Protein AF-A0A3P1Y4F6-F1 (afdb_monomer_lite)

Sequence (119 aa):
MSLIRTLASACSISACLLLASAPAHVAAQSAGIAVCDDGSQDRQACRREFGAARQKAPQDPSEDFSNNALQRCMAHKDLDARQACEERVRGQHAEHQGSVLGGGMLYEHRATRVGPAQQ

pLDDT: mean 75.95, std 15.87, range [38.47, 96.12]

Foldseek 3Di:
DDDDDDDDDDPPPPDPPDDPPPPVVVVVVVVVLCVLVPPPDPSVVSNVVVVVVVPDDDDDPDPPVLVVQLVVLVVDPDPVSSVVSNCVSVLNQWDWDDAPPPGDIDTDHDDDDDDPDDD

Secondary structure (DSSP, 8-state):
---------------------HHHHHHHHHHHHGGGGSSSS-HHHHHHHHHHHHS-PPPP----HHHHHHHHGGG--SHHHHHHHHHHHTTTTEEEEEE-TTS-EEEEE-----PPP--

Radius of gyration: 29.98 Å; chains: 1; bounding box: 45×104×46 Å

Structure (mmCIF, N/CA/C/O backbone):
data_AF-A0A3P1Y4F6-F1
#
_entry.id   AF-A0A3P1Y4F6-F1
#
loop_
_atom_site.group_PDB
_atom_site.id
_atom_site.type_symbol
_atom_site.label_atom_id
_atom_site.label_alt_id
_atom_site.label_comp_id
_atom_site.label_asym_id
_atom_site.label_entity_id
_atom_site.label_seq_id
_atom_site.pdbx_PDB_ins_code
_atom_site.Cartn_x
_atom_site.Cartn_y
_atom_site.Cartn_z
_atom_site.occupancy
_atom_site.B_iso_or_equiv
_atom_site.auth_seq_id
_atom_site.auth_comp_id
_atom_site.auth_asym_id
_atom_site.auth_atom_id
_atom_site.pdbx_PDB_model_num
ATOM 1 N N . MET A 1 1 ? -13.824 75.415 -31.412 1.00 38.47 1 MET A N 1
ATOM 2 C CA . MET A 1 1 ? -13.188 74.955 -30.156 1.00 38.47 1 MET A CA 1
ATOM 3 C C . MET A 1 1 ? -12.503 73.631 -30.485 1.00 38.47 1 MET A C 1
ATOM 5 O O . MET A 1 1 ? -13.188 72.630 -30.564 1.00 38.47 1 MET A O 1
ATOM 9 N N . SER A 1 2 ? -11.333 73.614 -31.129 1.00 43.12 2 SER A N 1
ATOM 10 C CA . SER A 1 2 ? -9.971 73.715 -30.566 1.00 43.12 2 SER A CA 1
ATOM 11 C C . SER A 1 2 ? -9.731 72.875 -29.305 1.00 43.12 2 SER A C 1
ATOM 13 O O . SER A 1 2 ? -10.528 72.992 -28.378 1.00 43.12 2 SER A O 1
ATOM 15 N N . LEU A 1 3 ? -8.559 72.202 -29.293 1.00 44.16 3 LEU A N 1
ATOM 16 C CA . LEU A 1 3 ? -7.804 71.575 -28.182 1.00 44.16 3 LEU A CA 1
ATOM 17 C C . LEU A 1 3 ? -8.029 70.045 -28.021 1.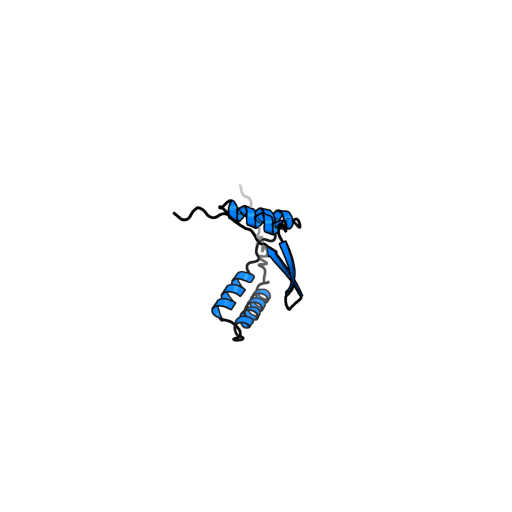00 44.16 3 LEU A C 1
ATOM 19 O O . LEU A 1 3 ? -9.172 69.632 -2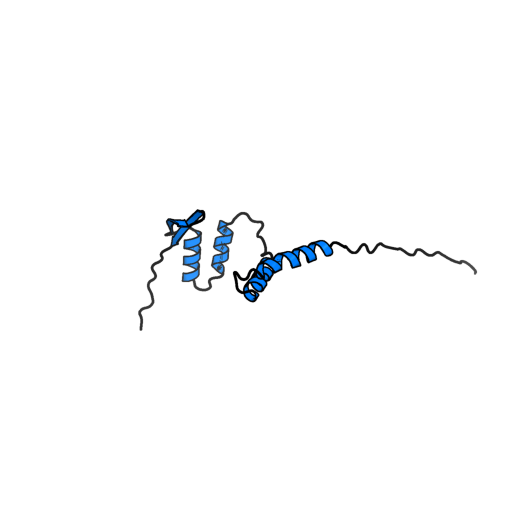7.940 1.00 44.16 3 LEU A O 1
ATOM 23 N N . ILE A 1 4 ? -7.071 69.096 -27.963 1.00 53.78 4 ILE A N 1
ATOM 24 C CA . ILE A 1 4 ? -5.595 69.006 -27.801 1.00 53.78 4 ILE A CA 1
ATOM 25 C C . ILE A 1 4 ? -5.188 67.556 -28.215 1.00 53.78 4 ILE A C 1
ATOM 27 O O . ILE A 1 4 ? -5.805 66.600 -27.766 1.00 53.78 4 ILE A O 1
ATOM 31 N N . ARG A 1 5 ? -4.366 67.335 -29.253 1.00 48.91 5 ARG A N 1
ATOM 32 C CA . ARG A 1 5 ? -2.954 66.854 -29.267 1.00 48.91 5 ARG A CA 1
ATOM 33 C C . ARG A 1 5 ? -2.429 65.932 -28.129 1.00 48.91 5 ARG A C 1
ATOM 35 O O . ARG A 1 5 ? -2.188 66.386 -27.024 1.00 48.91 5 ARG A O 1
ATOM 42 N N . THR A 1 6 ? -2.078 64.698 -28.531 1.00 51.41 6 THR A N 1
ATOM 43 C CA . THR A 1 6 ? -0.955 63.820 -28.090 1.00 51.41 6 THR A CA 1
ATOM 44 C C . THR A 1 6 ? -0.770 63.464 -26.607 1.00 51.41 6 THR A C 1
ATOM 46 O O . THR A 1 6 ? -0.331 64.305 -25.837 1.00 51.41 6 THR A O 1
ATOM 49 N N . LEU A 1 7 ? -0.876 62.166 -26.286 1.00 50.47 7 LEU A N 1
ATOM 50 C CA . LEU A 1 7 ? -0.151 61.454 -25.214 1.00 50.47 7 LEU A CA 1
ATOM 51 C C . LEU A 1 7 ? 0.123 60.032 -25.747 1.00 50.47 7 LEU A C 1
ATOM 53 O O . LEU A 1 7 ? -0.803 59.289 -26.045 1.00 50.47 7 LEU A O 1
ATOM 57 N N . ALA A 1 8 ? 1.333 59.767 -26.231 1.00 47.00 8 ALA A N 1
ATOM 58 C CA . ALA A 1 8 ? 2.467 59.264 -25.453 1.00 47.00 8 ALA A CA 1
ATOM 59 C C . ALA A 1 8 ? 2.401 57.740 -25.264 1.00 47.00 8 ALA A C 1
ATOM 61 O O . ALA A 1 8 ? 1.683 57.202 -24.428 1.00 47.00 8 ALA A O 1
ATOM 62 N N . SER A 1 9 ? 3.205 57.087 -26.104 1.00 56.25 9 SER A N 1
ATOM 63 C CA . SER A 1 9 ? 3.726 55.733 -25.970 1.00 56.25 9 SER A CA 1
ATOM 64 C C . SER A 1 9 ? 4.077 55.386 -24.521 1.00 56.25 9 SER A C 1
ATOM 66 O O . SER A 1 9 ? 4.899 56.057 -23.901 1.00 56.25 9 SER A O 1
ATOM 68 N N . ALA A 1 10 ? 3.514 54.289 -24.030 1.00 48.47 10 ALA A N 1
ATOM 69 C CA . ALA A 1 10 ? 4.109 53.491 -22.971 1.00 48.47 10 ALA A CA 1
ATOM 70 C C . ALA A 1 10 ? 3.908 52.024 -23.353 1.00 48.47 10 ALA A C 1
ATOM 72 O O . ALA A 1 10 ? 2.919 51.384 -23.007 1.00 48.47 10 ALA A O 1
ATOM 73 N N . CYS A 1 11 ? 4.845 51.519 -24.155 1.00 42.62 11 CYS A N 1
ATOM 74 C CA . CYS A 1 11 ? 5.039 50.097 -24.379 1.00 42.62 11 CYS A CA 1
ATOM 75 C C . CYS A 1 11 ? 5.423 49.479 -23.028 1.00 42.62 11 CYS A C 1
ATOM 77 O O . CYS A 1 11 ? 6.583 49.522 -22.618 1.00 42.62 11 CYS A O 1
ATOM 79 N N . SER A 1 12 ? 4.433 48.991 -22.282 1.00 49.78 12 SER A N 1
ATOM 80 C CA . SER A 1 12 ? 4.659 48.226 -21.062 1.00 49.78 12 SER A CA 1
ATOM 81 C C . SER A 1 12 ? 5.238 46.872 -21.461 1.00 49.78 12 SER A C 1
ATOM 83 O O . SER A 1 12 ? 4.513 45.908 -21.691 1.00 49.78 12 SER A O 1
ATOM 85 N N . ILE A 1 13 ? 6.565 46.810 -21.573 1.00 58.62 13 ILE A N 1
ATOM 86 C CA . ILE A 1 13 ? 7.329 45.564 -21.638 1.00 58.62 13 ILE A CA 1
ATOM 87 C C . ILE A 1 13 ? 7.235 44.933 -20.242 1.00 58.62 13 ILE A C 1
ATOM 89 O O . ILE A 1 13 ? 8.147 45.027 -19.424 1.00 58.62 13 ILE A O 1
ATOM 93 N N . SER A 1 14 ? 6.081 44.345 -19.930 1.00 52.34 14 SER A N 1
ATOM 94 C CA . SER A 1 14 ? 5.953 43.435 -18.798 1.00 52.34 14 SER A CA 1
ATOM 95 C C . SER A 1 14 ? 6.659 42.145 -19.182 1.00 52.34 14 SER A C 1
ATOM 97 O O . SER A 1 14 ? 6.236 41.416 -20.076 1.00 52.34 14 SER A O 1
ATOM 99 N N . ALA A 1 15 ? 7.787 41.918 -18.519 1.00 53.66 15 ALA A N 1
ATOM 100 C CA . ALA A 1 15 ? 8.651 40.765 -18.658 1.00 53.66 15 ALA A CA 1
ATOM 101 C C . ALA A 1 15 ? 7.870 39.439 -18.595 1.00 53.66 15 ALA A C 1
ATOM 103 O O . ALA A 1 15 ? 7.488 38.977 -17.521 1.00 53.66 15 ALA A O 1
ATOM 104 N N . CYS A 1 16 ? 7.715 38.772 -19.739 1.00 50.91 16 CYS A N 1
ATOM 105 C CA . CYS A 1 16 ? 7.521 37.325 -19.777 1.00 50.91 16 CYS A CA 1
ATOM 106 C C . CYS A 1 16 ? 8.864 36.643 -19.472 1.00 50.91 16 CYS A C 1
ATOM 108 O O . CYS A 1 16 ? 9.531 36.115 -20.358 1.00 50.91 16 CYS A O 1
ATOM 110 N N . LEU A 1 17 ? 9.267 36.652 -18.200 1.00 54.38 17 LEU A N 1
ATOM 111 C CA . LEU A 1 17 ? 10.243 35.701 -17.668 1.00 54.38 17 LEU A CA 1
ATOM 112 C C . LEU A 1 17 ? 9.540 34.345 -17.519 1.00 54.38 17 LEU A C 1
ATOM 114 O O . LEU A 1 17 ? 9.113 33.955 -16.435 1.00 54.38 17 LEU A O 1
ATOM 118 N N . LEU A 1 18 ? 9.365 33.645 -18.641 1.00 56.78 18 LEU A N 1
ATOM 119 C CA . LEU A 1 18 ? 8.991 32.235 -18.632 1.00 56.78 18 LEU A CA 1
ATOM 120 C C . LEU A 1 18 ? 10.212 31.415 -18.201 1.00 56.78 18 LEU A C 1
ATOM 122 O O . LEU A 1 18 ? 11.297 31.522 -18.769 1.00 56.78 18 LEU A O 1
ATOM 126 N N . LEU A 1 19 ? 10.008 30.630 -17.149 1.00 56.75 19 LEU A N 1
ATOM 127 C CA . LEU A 1 19 ? 10.973 29.768 -16.480 1.00 56.75 19 LEU A CA 1
ATOM 128 C C . LEU A 1 19 ? 11.750 28.877 -17.466 1.00 56.75 19 LEU A C 1
ATOM 130 O O . LEU A 1 19 ? 11.200 27.937 -18.036 1.00 56.75 19 LEU A O 1
ATOM 134 N N . ALA A 1 20 ? 13.060 29.091 -17.574 1.00 55.44 20 ALA A N 1
ATOM 135 C CA . ALA A 1 20 ? 13.988 28.138 -18.175 1.00 55.44 20 ALA A CA 1
ATOM 136 C C . ALA A 1 20 ? 14.640 27.274 -17.078 1.00 55.44 20 ALA A C 1
ATOM 138 O O . ALA A 1 20 ? 15.818 27.420 -16.775 1.00 55.44 20 ALA A O 1
ATOM 139 N N . SER A 1 21 ? 13.877 26.367 -16.462 1.00 54.38 21 SER A N 1
ATOM 140 C CA . SER A 1 21 ? 14.414 25.309 -15.579 1.00 54.38 21 SER A CA 1
ATOM 141 C C . SER A 1 21 ? 14.240 23.894 -16.158 1.00 54.38 21 SER A C 1
ATOM 143 O O . SER A 1 21 ? 14.415 22.896 -15.464 1.00 54.38 21 SER A O 1
ATOM 145 N N . ALA A 1 22 ? 13.956 23.785 -17.460 1.00 52.47 22 ALA A N 1
ATOM 146 C CA . ALA A 1 22 ? 13.747 22.516 -18.156 1.00 52.47 22 ALA A CA 1
ATOM 147 C C . ALA A 1 22 ? 14.991 21.602 -18.348 1.00 52.47 22 ALA A C 1
ATOM 149 O O . ALA A 1 22 ? 14.811 20.382 -18.310 1.00 52.47 22 ALA A O 1
ATOM 150 N N . PRO A 1 23 ? 16.242 22.085 -18.543 1.00 55.41 23 PRO A N 1
ATOM 151 C CA . PRO A 1 23 ? 17.307 21.201 -19.036 1.00 55.41 23 PRO A CA 1
ATOM 152 C C . PRO A 1 23 ? 17.795 20.180 -17.995 1.00 55.41 23 PRO A C 1
ATOM 154 O O . PRO A 1 23 ? 18.102 19.041 -18.346 1.00 55.41 23 PRO A O 1
ATOM 157 N N . ALA A 1 24 ? 17.800 20.534 -16.706 1.00 56.22 24 ALA A N 1
ATOM 158 C CA . ALA A 1 24 ? 18.265 19.639 -15.643 1.00 56.22 24 ALA A CA 1
ATOM 159 C C . ALA A 1 24 ? 17.295 18.470 -15.380 1.00 56.22 24 ALA A C 1
ATOM 161 O O . ALA A 1 24 ? 17.717 17.345 -15.110 1.00 56.22 24 ALA A O 1
ATOM 162 N N . HIS A 1 25 ? 15.986 18.712 -15.493 1.00 54.41 25 HIS A N 1
ATOM 163 C CA . HIS A 1 25 ? 14.962 17.692 -15.259 1.00 54.41 25 HIS A CA 1
ATOM 164 C C . HIS A 1 25 ? 14.873 16.658 -16.386 1.00 54.41 25 HIS A C 1
ATOM 166 O O . HIS A 1 25 ? 14.575 15.490 -16.122 1.00 54.41 25 HIS A O 1
ATOM 172 N N . VAL A 1 26 ? 15.148 17.066 -17.628 1.00 58.75 26 VAL A N 1
ATOM 173 C CA . VAL A 1 26 ? 15.172 16.168 -18.792 1.00 58.75 26 VAL A CA 1
ATOM 174 C C . VAL A 1 26 ? 16.442 15.308 -18.795 1.00 58.75 26 VAL A C 1
ATOM 176 O O . VAL A 1 26 ? 16.350 14.099 -18.991 1.00 58.75 26 VAL A O 1
ATOM 179 N N . ALA A 1 27 ? 17.606 15.880 -18.468 1.00 59.16 27 ALA A N 1
ATOM 180 C CA . ALA A 1 27 ? 18.864 15.130 -18.390 1.00 59.16 27 ALA A CA 1
ATOM 181 C C . ALA A 1 27 ? 18.839 14.028 -17.306 1.00 59.16 27 ALA A C 1
ATOM 183 O O . ALA A 1 27 ? 19.267 12.895 -17.545 1.00 59.16 27 ALA A O 1
ATOM 184 N N . ALA A 1 28 ? 18.262 14.320 -16.134 1.00 60.59 28 ALA A N 1
ATOM 185 C CA . ALA A 1 28 ? 18.073 13.334 -15.066 1.00 60.59 28 ALA A CA 1
ATOM 186 C C . ALA A 1 28 ? 17.038 12.244 -15.424 1.00 60.59 28 ALA A C 1
ATOM 188 O O . ALA A 1 28 ? 17.119 11.118 -14.932 1.00 60.59 28 ALA A O 1
ATOM 189 N N . GLN A 1 29 ? 16.063 12.548 -16.291 1.00 61.00 29 GLN A N 1
ATOM 190 C CA . GLN A 1 29 ? 15.108 11.564 -16.816 1.00 61.00 29 GLN A CA 1
ATOM 191 C C . GLN A 1 29 ? 15.771 10.554 -17.751 1.00 61.00 29 GLN A C 1
ATOM 193 O O . GLN A 1 29 ? 15.570 9.352 -17.579 1.00 61.00 29 GLN A O 1
ATOM 198 N N . SER A 1 30 ? 16.586 11.029 -18.694 1.00 63.19 30 SER A N 1
ATOM 199 C CA . SER A 1 30 ? 17.307 10.165 -19.634 1.00 63.19 30 SER A CA 1
ATOM 200 C C . SER A 1 30 ? 18.321 9.251 -18.942 1.00 63.19 30 SER A C 1
ATOM 202 O O . SER A 1 30 ? 18.457 8.097 -19.338 1.00 63.19 30 SER A O 1
ATOM 204 N N . ALA A 1 31 ? 18.981 9.731 -17.882 1.00 68.62 31 ALA A N 1
ATOM 205 C CA . ALA A 1 31 ? 19.967 8.944 -17.142 1.00 68.62 31 ALA A CA 1
ATOM 206 C C . ALA A 1 31 ? 19.336 7.776 -16.360 1.00 68.62 31 ALA A C 1
ATOM 208 O O . ALA A 1 31 ? 19.882 6.679 -16.351 1.00 68.62 31 ALA A O 1
ATOM 209 N N . GLY A 1 32 ? 18.170 7.977 -15.735 1.00 72.44 32 GLY A N 1
ATOM 210 C CA . GLY A 1 32 ? 17.524 6.936 -14.924 1.00 72.44 32 GLY A CA 1
ATOM 211 C C . GLY A 1 32 ? 16.918 5.786 -15.737 1.00 72.44 32 GLY A C 1
ATOM 212 O O . GLY A 1 32 ? 16.940 4.644 -15.291 1.00 72.44 32 GLY A O 1
ATOM 213 N N . ILE A 1 33 ? 16.442 6.055 -16.957 1.00 83.56 33 ILE A N 1
ATOM 214 C CA . ILE A 1 33 ? 15.902 5.017 -17.853 1.00 83.56 33 ILE A CA 1
ATOM 215 C C . ILE A 1 33 ? 17.002 4.071 -18.369 1.00 83.56 33 ILE A C 1
ATOM 217 O O . ILE A 1 33 ? 16.708 2.923 -18.705 1.00 83.56 33 ILE A O 1
ATOM 221 N N . ALA A 1 34 ? 18.263 4.517 -18.400 1.00 86.81 34 ALA A N 1
ATOM 222 C CA . ALA A 1 34 ? 19.396 3.688 -18.813 1.00 86.81 34 ALA A CA 1
ATOM 223 C C . ALA A 1 34 ? 19.630 2.486 -17.878 1.00 86.81 34 ALA A C 1
ATOM 225 O O . ALA A 1 34 ? 20.197 1.488 -18.311 1.00 86.81 34 ALA A O 1
ATOM 226 N N . VAL A 1 35 ? 19.132 2.529 -16.632 1.00 88.75 35 VAL A N 1
ATOM 227 C CA . VAL A 1 35 ? 19.193 1.386 -15.700 1.00 88.75 35 VAL A CA 1
ATOM 228 C C . VAL A 1 35 ? 18.398 0.177 -16.207 1.00 88.75 35 VAL A C 1
ATOM 230 O O . VAL A 1 35 ? 18.686 -0.952 -15.837 1.00 88.75 35 VAL A O 1
ATOM 233 N N . CYS A 1 36 ? 17.413 0.398 -17.085 1.00 92.31 36 CYS A N 1
ATOM 234 C CA . CYS A 1 36 ? 16.625 -0.670 -17.695 1.00 92.31 36 CYS A CA 1
ATOM 235 C C . CYS A 1 36 ? 17.343 -1.385 -18.851 1.00 92.31 36 CYS A C 1
ATOM 237 O O . CYS A 1 36 ? 16.756 -2.279 -19.460 1.00 92.31 36 CYS A O 1
ATOM 239 N N . ASP A 1 37 ? 18.561 -0.964 -19.200 1.00 91.69 37 ASP A N 1
ATOM 240 C CA . ASP A 1 37 ? 19.317 -1.483 -20.342 1.00 91.69 37 ASP A CA 1
ATOM 241 C C . ASP A 1 37 ? 20.481 -2.407 -19.911 1.00 91.69 37 ASP A C 1
ATOM 243 O O . ASP A 1 37 ? 21.285 -2.807 -20.749 1.00 91.69 37 ASP A O 1
ATOM 247 N N . ASP A 1 38 ? 20.560 -2.776 -18.626 1.00 88.25 38 ASP A N 1
ATOM 248 C CA . ASP A 1 38 ? 21.610 -3.628 -18.036 1.00 88.25 38 ASP A CA 1
ATOM 249 C C . ASP A 1 38 ? 21.452 -5.137 -18.327 1.00 88.25 38 ASP A C 1
ATOM 251 O O . ASP A 1 38 ? 22.358 -5.925 -18.058 1.00 88.25 38 ASP A O 1
ATOM 255 N N . GLY A 1 39 ? 20.304 -5.543 -18.878 1.00 87.94 39 GLY A N 1
ATOM 256 C CA . GLY A 1 39 ? 19.981 -6.930 -19.214 1.00 87.94 39 GLY A CA 1
ATOM 257 C C . GLY A 1 39 ? 19.610 -7.820 -18.022 1.00 87.94 39 GLY A C 1
ATOM 258 O O . GLY A 1 39 ? 19.388 -9.012 -18.225 1.00 87.94 39 GLY A O 1
ATOM 259 N N . SER A 1 40 ? 19.514 -7.279 -16.803 1.00 88.69 40 SER A N 1
ATOM 260 C CA . SER A 1 40 ? 19.175 -8.054 -15.598 1.00 88.69 40 SER A CA 1
ATOM 261 C C . SER A 1 40 ? 17.673 -8.348 -15.466 1.00 88.69 40 SER A C 1
ATOM 263 O O . SER A 1 40 ? 17.266 -9.255 -14.742 1.00 88.69 40 SER A O 1
ATOM 265 N N . GLN A 1 41 ? 16.846 -7.591 -16.188 1.00 89.75 41 GLN A N 1
ATOM 266 C CA . GLN A 1 41 ? 15.389 -7.585 -16.103 1.00 89.75 41 GLN A CA 1
ATOM 267 C C . GLN A 1 41 ? 14.760 -7.305 -17.475 1.00 89.75 41 GLN A C 1
ATOM 269 O O . GLN A 1 41 ? 15.416 -6.792 -18.384 1.00 89.75 41 GLN A O 1
ATOM 274 N N . ASP A 1 42 ? 13.473 -7.631 -17.644 1.00 95.00 42 ASP A N 1
ATOM 275 C CA . ASP A 1 42 ? 12.760 -7.322 -18.887 1.00 95.00 42 ASP A CA 1
ATOM 276 C C . ASP A 1 42 ? 12.719 -5.804 -19.116 1.00 95.00 42 ASP A C 1
ATOM 278 O O . ASP A 1 42 ? 12.206 -5.032 -18.299 1.00 95.00 42 ASP A O 1
ATOM 282 N N . ARG A 1 43 ? 13.263 -5.372 -20.256 1.00 93.69 43 ARG A N 1
ATOM 283 C CA . ARG A 1 43 ? 13.441 -3.954 -20.579 1.00 93.69 43 ARG A CA 1
ATOM 284 C C . ARG A 1 43 ? 12.115 -3.196 -20.626 1.00 93.69 43 ARG A C 1
ATOM 286 O O . ARG A 1 43 ? 12.056 -2.043 -20.194 1.00 93.69 43 ARG A O 1
ATOM 293 N N . GLN A 1 44 ? 11.062 -3.804 -21.176 1.00 93.31 44 GLN A N 1
ATOM 294 C CA . GLN A 1 44 ? 9.763 -3.141 -21.299 1.00 93.31 44 GLN A CA 1
ATOM 295 C C . GLN A 1 44 ? 9.071 -3.034 -19.941 1.00 93.31 44 GLN A C 1
ATOM 297 O O . GLN A 1 44 ? 8.539 -1.973 -19.609 1.00 93.31 44 GLN A O 1
ATOM 302 N N . ALA A 1 45 ? 9.131 -4.092 -19.134 1.00 93.31 45 ALA A N 1
ATOM 303 C CA . ALA A 1 45 ? 8.633 -4.095 -17.771 1.00 93.31 45 ALA A CA 1
ATOM 304 C C . ALA A 1 45 ? 9.359 -3.047 -16.925 1.00 93.31 45 ALA A C 1
ATOM 306 O O . ALA A 1 45 ? 8.696 -2.186 -16.356 1.00 93.31 45 ALA A O 1
ATOM 307 N N . CYS A 1 46 ? 10.696 -3.028 -16.931 1.00 93.25 46 CYS A N 1
ATOM 308 C CA . CYS A 1 46 ? 11.470 -2.036 -16.185 1.00 93.25 46 CYS A CA 1
ATOM 309 C C . CYS A 1 46 ? 11.072 -0.606 -16.549 1.00 93.25 46 CYS A C 1
ATOM 311 O O . CYS A 1 46 ? 10.830 0.212 -15.669 1.00 93.25 46 CYS A O 1
ATOM 313 N N . ARG A 1 47 ? 10.938 -0.292 -17.843 1.00 91.56 47 ARG A N 1
ATOM 314 C CA . ARG A 1 47 ? 10.562 1.060 -18.284 1.00 91.56 47 ARG A CA 1
ATOM 315 C C . ARG A 1 47 ? 9.146 1.444 -17.851 1.00 91.56 47 ARG A C 1
ATOM 317 O O . ARG A 1 47 ? 8.928 2.596 -17.477 1.00 91.56 47 ARG A O 1
ATOM 324 N N . ARG A 1 48 ? 8.202 0.496 -17.867 1.00 89.44 48 ARG A N 1
ATOM 325 C CA . ARG A 1 48 ? 6.837 0.700 -17.361 1.00 89.44 48 ARG A CA 1
ATOM 326 C C . ARG A 1 48 ? 6.840 0.968 -15.855 1.00 89.44 48 ARG A C 1
ATOM 328 O O . ARG A 1 48 ? 6.247 1.955 -15.428 1.00 89.44 48 ARG A O 1
ATOM 335 N N . GLU A 1 49 ? 7.540 0.144 -15.076 1.00 89.25 49 GLU A N 1
ATOM 336 C CA . GLU A 1 49 ? 7.619 0.298 -13.618 1.00 89.25 49 GLU A CA 1
ATOM 337 C C . GLU A 1 49 ? 8.396 1.561 -13.219 1.00 89.25 49 GLU A C 1
ATOM 339 O O . GLU A 1 49 ? 7.988 2.276 -12.310 1.00 89.25 49 GLU A O 1
ATOM 344 N N . PHE A 1 50 ? 9.461 1.913 -13.944 1.00 87.44 50 PHE A N 1
ATOM 345 C CA . PHE A 1 50 ? 10.195 3.164 -13.746 1.00 87.44 50 PHE A CA 1
ATOM 346 C C . PHE A 1 50 ? 9.289 4.377 -13.988 1.00 87.44 50 PHE A C 1
ATOM 348 O O . PHE A 1 50 ? 9.286 5.319 -13.198 1.00 87.44 50 PHE A O 1
ATOM 355 N N . GLY A 1 51 ? 8.479 4.347 -15.052 1.00 84.06 51 GLY A N 1
ATOM 356 C CA . GLY A 1 51 ? 7.466 5.369 -15.316 1.00 84.06 51 GLY A CA 1
ATOM 357 C C . GLY A 1 51 ? 6.404 5.451 -14.215 1.00 84.06 51 GLY A C 1
ATOM 358 O O . GLY A 1 51 ? 6.063 6.553 -13.783 1.00 84.06 51 GLY A O 1
ATOM 359 N N . ALA A 1 52 ? 5.931 4.304 -13.721 1.00 83.81 52 ALA A N 1
ATOM 360 C CA . ALA A 1 52 ? 4.981 4.230 -12.612 1.00 83.81 52 ALA A CA 1
ATOM 361 C C . ALA A 1 52 ? 5.575 4.789 -11.308 1.00 83.81 52 ALA A C 1
ATOM 363 O O . ALA A 1 52 ? 4.925 5.580 -10.633 1.00 83.81 52 ALA A O 1
ATOM 364 N N . ALA A 1 53 ? 6.836 4.482 -10.997 1.00 79.75 53 ALA A N 1
ATOM 365 C CA . ALA A 1 53 ? 7.525 4.966 -9.801 1.00 79.75 53 ALA A CA 1
ATOM 366 C C . ALA A 1 53 ? 7.735 6.492 -9.789 1.00 79.75 53 ALA A C 1
ATOM 368 O O . ALA A 1 53 ? 7.820 7.097 -8.719 1.00 79.75 53 ALA A O 1
ATOM 369 N N . ARG A 1 54 ? 7.799 7.146 -10.962 1.00 74.38 54 ARG A N 1
ATOM 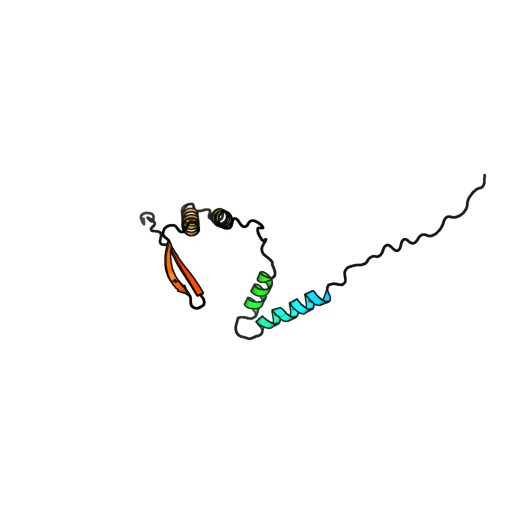370 C CA . ARG A 1 54 ? 7.850 8.620 -11.042 1.00 74.38 54 ARG A CA 1
ATOM 371 C C . ARG A 1 54 ? 6.520 9.281 -10.703 1.00 74.38 54 ARG A C 1
ATOM 373 O O . ARG A 1 54 ? 6.515 10.460 -10.345 1.00 74.38 54 ARG A O 1
ATOM 380 N N . GLN A 1 55 ? 5.409 8.559 -10.819 1.00 79.44 55 GLN A N 1
ATOM 381 C CA . GLN A 1 55 ? 4.124 9.045 -10.340 1.00 79.44 55 GLN A CA 1
ATOM 382 C C . GLN A 1 55 ? 4.148 8.939 -8.819 1.00 79.44 55 GLN A C 1
ATOM 384 O O . GLN A 1 55 ? 3.909 7.883 -8.238 1.00 79.44 55 GLN A O 1
ATOM 389 N N . LYS A 1 56 ? 4.507 10.044 -8.161 1.00 68.88 56 LYS A N 1
ATOM 390 C CA . LYS A 1 56 ? 4.500 10.102 -6.703 1.00 68.88 56 LYS A CA 1
ATOM 391 C C . LYS A 1 56 ? 3.064 9.862 -6.239 1.00 68.88 56 LYS A C 1
ATOM 393 O O . LYS A 1 56 ? 2.185 10.675 -6.525 1.00 68.88 56 LYS A O 1
ATOM 398 N N . ALA A 1 57 ? 2.831 8.747 -5.547 1.00 72.06 57 ALA A N 1
ATOM 399 C CA . ALA A 1 57 ? 1.555 8.520 -4.888 1.00 72.06 57 ALA A CA 1
ATOM 400 C C . ALA A 1 57 ? 1.274 9.701 -3.940 1.00 72.06 57 ALA A C 1
ATOM 402 O O . ALA A 1 57 ? 2.225 10.227 -3.344 1.00 72.06 57 ALA A O 1
ATOM 403 N N . PRO A 1 58 ? 0.010 10.139 -3.798 1.00 74.88 58 PRO A N 1
ATOM 404 C CA . PRO A 1 58 ? -0.348 11.131 -2.796 1.00 74.88 58 PRO A CA 1
ATOM 405 C C . PRO A 1 58 ? 0.229 10.713 -1.443 1.00 74.88 58 PRO A C 1
ATOM 407 O O . PRO A 1 58 ? -0.016 9.602 -0.974 1.00 74.88 58 PRO A O 1
ATOM 410 N N . GLN A 1 59 ? 1.055 11.576 -0.856 1.00 73.38 59 GLN A N 1
ATOM 411 C CA . GLN A 1 59 ? 1.542 11.369 0.500 1.00 73.38 59 GLN A CA 1
ATOM 412 C C . GLN A 1 59 ? 0.491 11.916 1.449 1.00 73.38 59 GLN A C 1
ATOM 414 O O . GLN A 1 59 ? 0.122 13.086 1.351 1.00 73.38 59 GLN A O 1
ATOM 419 N N . ASP A 1 60 ? 0.022 11.062 2.348 1.00 77.75 60 ASP A N 1
ATOM 420 C CA . ASP A 1 60 ? -0.748 11.521 3.489 1.00 77.75 60 ASP A CA 1
ATOM 421 C C . ASP A 1 60 ? 0.209 12.250 4.450 1.00 77.75 60 ASP A C 1
ATOM 423 O O . ASP A 1 60 ? 1.208 11.652 4.859 1.00 77.75 60 ASP A O 1
ATOM 427 N N . PRO A 1 61 ? -0.023 13.538 4.766 1.00 81.62 61 PRO A N 1
ATOM 428 C CA . PRO A 1 61 ? 0.789 14.263 5.740 1.00 81.62 61 PRO A CA 1
ATOM 429 C C . PRO A 1 61 ? 0.577 13.773 7.181 1.00 81.62 61 PRO A C 1
ATOM 431 O O . PRO A 1 61 ? 1.338 14.162 8.063 1.00 81.62 61 PRO A O 1
ATOM 434 N N . SER A 1 62 ? -0.456 12.966 7.437 1.00 88.19 62 SER A N 1
ATOM 435 C CA . SER A 1 62 ? -0.726 12.372 8.741 1.00 88.19 62 SER A CA 1
ATOM 436 C C . SER A 1 62 ? 0.295 11.289 9.085 1.00 88.19 62 SER A C 1
ATOM 438 O O . SER A 1 62 ? 0.500 10.336 8.332 1.00 88.19 62 SER A O 1
ATOM 440 N N . GLU A 1 63 ? 0.872 11.387 10.281 1.00 88.69 63 GLU A N 1
ATOM 441 C CA . GLU A 1 63 ? 1.703 10.331 10.872 1.00 88.69 63 GLU A CA 1
ATOM 442 C C . GLU A 1 63 ? 0.867 9.271 11.618 1.00 88.69 63 GLU A C 1
ATOM 444 O O . GLU A 1 63 ? 1.417 8.353 12.227 1.00 88.69 63 GLU A O 1
ATOM 449 N N . ASP A 1 64 ? -0.471 9.345 11.557 1.00 90.94 64 ASP A N 1
ATOM 450 C CA . ASP A 1 64 ? -1.368 8.309 12.088 1.00 90.94 64 ASP A CA 1
ATOM 451 C C . ASP A 1 64 ? -1.442 7.100 11.138 1.00 90.94 64 ASP A C 1
ATOM 453 O O . ASP A 1 64 ? -2.456 6.792 10.500 1.00 90.94 64 ASP A O 1
ATOM 457 N N . PHE A 1 65 ? -0.314 6.399 11.027 1.00 87.88 65 PHE A N 1
ATOM 458 C CA . PHE A 1 65 ? -0.159 5.239 10.153 1.00 87.88 65 PHE A CA 1
ATOM 459 C C . PHE A 1 65 ? -1.127 4.102 10.501 1.00 87.88 65 PHE A C 1
ATOM 461 O O . PHE A 1 65 ? -1.529 3.348 9.613 1.00 87.88 65 PHE A O 1
ATOM 468 N N . SER A 1 66 ? -1.517 3.984 11.774 1.00 88.44 66 SER A N 1
ATOM 469 C CA . SER A 1 66 ? -2.420 2.932 12.249 1.00 88.44 66 SER A CA 1
ATOM 470 C C . SER A 1 66 ? -3.836 3.133 11.713 1.00 88.44 66 SER A C 1
ATOM 472 O O . SER A 1 66 ? -4.408 2.230 11.096 1.00 88.44 66 SER A O 1
ATOM 474 N N . ASN A 1 67 ? -4.385 4.340 11.860 1.00 91.94 67 ASN A N 1
ATOM 475 C CA . ASN A 1 67 ? -5.701 4.656 11.317 1.00 91.94 67 ASN A CA 1
ATOM 476 C C . ASN A 1 67 ? -5.703 4.576 9.786 1.00 91.94 67 ASN A C 1
ATOM 478 O O . ASN A 1 67 ? -6.587 3.954 9.199 1.00 91.94 67 ASN A O 1
ATOM 482 N N . ASN A 1 68 ? -4.657 5.085 9.134 1.00 91.38 68 ASN A N 1
ATOM 483 C CA . ASN A 1 68 ? -4.506 4.973 7.685 1.00 91.38 68 ASN A CA 1
ATOM 484 C C . ASN A 1 68 ? -4.490 3.520 7.198 1.00 91.38 68 ASN A C 1
ATOM 486 O O . ASN A 1 68 ? -5.127 3.186 6.195 1.00 91.38 68 ASN A O 1
ATOM 490 N N . ALA A 1 69 ? -3.816 2.625 7.922 1.00 92.38 69 ALA A N 1
ATOM 491 C CA . ALA A 1 69 ? -3.843 1.201 7.619 1.00 92.38 69 ALA A CA 1
ATOM 492 C C . ALA A 1 69 ? -5.255 0.604 7.757 1.00 92.38 69 ALA A C 1
ATOM 494 O O . ALA A 1 69 ? -5.667 -0.170 6.892 1.00 92.38 69 ALA A O 1
ATOM 495 N N . LEU A 1 70 ? -6.024 1.003 8.776 1.00 95.12 70 LEU A N 1
ATOM 496 C CA . LEU A 1 70 ? -7.413 0.563 8.952 1.00 95.12 70 LEU A CA 1
ATOM 497 C C . LEU A 1 70 ? -8.347 1.109 7.863 1.00 95.12 70 LEU A C 1
ATOM 499 O O . LEU A 1 70 ? -9.174 0.359 7.343 1.00 95.12 70 LEU A O 1
ATOM 503 N N . GLN A 1 71 ? -8.191 2.370 7.449 1.00 94.38 71 GLN A N 1
ATOM 504 C CA . GLN A 1 71 ? -8.990 2.951 6.362 1.00 94.38 71 GLN A CA 1
ATOM 505 C C . GLN A 1 71 ? -8.806 2.187 5.049 1.00 94.38 71 GLN A C 1
ATOM 507 O O . GLN A 1 71 ? -9.770 1.949 4.321 1.00 94.38 71 GLN A O 1
ATOM 512 N N . ARG A 1 72 ? -7.586 1.716 4.763 1.00 93.19 72 ARG A N 1
ATOM 513 C CA . ARG A 1 72 ? -7.309 0.899 3.571 1.00 93.19 72 ARG A CA 1
ATOM 514 C C . ARG A 1 72 ? -8.098 -0.413 3.550 1.00 93.19 72 ARG A C 1
ATOM 516 O O . ARG A 1 72 ? -8.414 -0.896 2.463 1.00 93.19 72 ARG A O 1
ATOM 523 N N . CYS A 1 73 ? -8.476 -0.962 4.706 1.00 96.06 73 CYS A N 1
ATOM 524 C CA . CYS A 1 73 ? -9.303 -2.168 4.766 1.00 96.06 73 CYS A CA 1
ATOM 525 C C . CYS A 1 73 ? -10.726 -1.950 4.227 1.00 96.06 73 CYS A C 1
ATOM 527 O O . CYS A 1 73 ? -11.366 -2.916 3.811 1.00 96.06 73 CYS A O 1
ATOM 529 N N . MET A 1 74 ? -11.210 -0.704 4.139 1.00 95.81 74 MET A N 1
ATOM 530 C CA . MET A 1 74 ? -12.540 -0.390 3.593 1.00 95.81 74 MET A CA 1
ATOM 531 C C . MET A 1 74 ? -12.673 -0.669 2.088 1.00 95.81 74 MET A C 1
ATOM 533 O O . MET A 1 74 ? -13.788 -0.709 1.574 1.00 95.81 74 MET A O 1
ATOM 537 N N . ALA A 1 75 ? -11.568 -0.910 1.374 1.00 96.12 75 ALA A N 1
ATOM 538 C CA . ALA A 1 75 ? -11.600 -1.328 -0.029 1.00 96.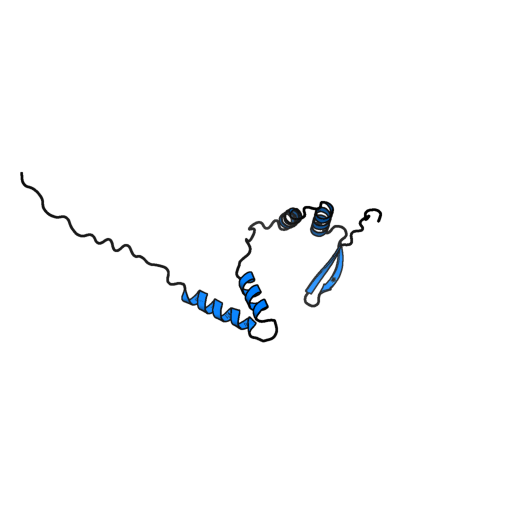12 75 ALA A CA 1
ATOM 539 C C . ALA A 1 75 ? -12.211 -2.732 -0.227 1.00 96.12 75 ALA A C 1
ATOM 541 O O . ALA A 1 75 ? -12.676 -3.062 -1.323 1.00 96.12 75 ALA A O 1
ATOM 542 N N . HIS A 1 76 ? -12.221 -3.565 0.818 1.00 95.19 76 HIS A N 1
ATOM 543 C CA . HIS A 1 76 ? -12.828 -4.889 0.780 1.00 95.19 76 HIS A CA 1
ATOM 544 C C . HIS A 1 76 ? -14.351 -4.786 0.913 1.00 95.19 76 HIS A C 1
ATOM 546 O O . HIS A 1 76 ? -14.875 -4.360 1.939 1.00 95.19 76 HIS A O 1
ATOM 552 N N . LYS A 1 77 ? -15.063 -5.204 -0.139 1.00 93.56 77 LYS A N 1
ATOM 553 C CA . LYS A 1 77 ? -16.536 -5.247 -0.158 1.00 93.56 77 LYS A CA 1
ATOM 554 C C . LYS A 1 77 ? -17.104 -6.421 0.639 1.00 93.56 77 LYS A C 1
ATOM 556 O O . LYS A 1 77 ? -18.195 -6.322 1.185 1.00 93.56 77 LYS A O 1
ATOM 561 N N . ASP A 1 78 ? -16.367 -7.525 0.666 1.00 93.69 78 ASP A N 1
ATOM 562 C CA . ASP A 1 78 ? -16.693 -8.710 1.447 1.00 93.69 78 ASP A CA 1
ATOM 563 C C . ASP A 1 78 ? -16.326 -8.492 2.925 1.00 93.69 78 ASP A C 1
ATOM 565 O O . ASP A 1 78 ? -15.216 -8.045 3.237 1.00 93.69 78 ASP A O 1
ATOM 569 N N . LEU A 1 79 ? -17.269 -8.783 3.827 1.00 90.94 79 LEU A N 1
ATOM 570 C CA . LEU A 1 79 ? -17.109 -8.545 5.268 1.00 90.94 79 LEU A CA 1
ATOM 571 C C . LEU A 1 79 ? -15.984 -9.395 5.853 1.00 90.94 79 LEU A C 1
ATOM 573 O O . LEU A 1 79 ? -15.203 -8.907 6.669 1.00 90.94 79 LEU A O 1
ATOM 577 N N . ASP A 1 80 ? -15.875 -10.629 5.380 1.00 89.31 80 ASP A N 1
ATOM 578 C CA . ASP A 1 80 ? -14.873 -11.586 5.805 1.00 89.31 80 ASP A CA 1
ATOM 579 C C . ASP A 1 80 ? -13.465 -11.094 5.447 1.00 89.31 80 ASP A C 1
ATOM 581 O O . ASP A 1 80 ? -12.584 -11.004 6.312 1.00 89.31 80 ASP A O 1
ATOM 585 N N . ALA A 1 81 ? -13.255 -10.696 4.192 1.00 90.00 81 ALA A N 1
ATOM 586 C CA . ALA A 1 81 ? -12.003 -10.112 3.724 1.00 90.00 81 ALA A CA 1
ATOM 587 C C . ALA A 1 81 ? -11.640 -8.816 4.468 1.00 90.00 81 ALA A C 1
ATOM 589 O O . ALA A 1 81 ? -10.471 -8.615 4.817 1.00 90.00 81 ALA A O 1
ATOM 590 N N . ARG A 1 82 ? -12.632 -7.960 4.749 1.00 94.44 82 ARG A N 1
ATOM 591 C CA . ARG A 1 82 ? -12.442 -6.731 5.529 1.00 94.44 82 ARG A CA 1
ATOM 592 C C . ARG A 1 82 ? -11.977 -7.041 6.947 1.00 94.44 82 ARG A C 1
ATOM 594 O O . ARG A 1 82 ? -10.956 -6.506 7.370 1.00 94.44 82 ARG A O 1
ATOM 601 N N . GLN A 1 83 ? -12.653 -7.958 7.636 1.00 91.56 83 GLN A N 1
ATOM 602 C CA . GLN A 1 83 ? -12.293 -8.364 8.991 1.00 91.56 83 GLN A CA 1
ATOM 603 C C . GLN A 1 83 ? -10.862 -8.920 9.053 1.00 91.56 83 GLN A C 1
ATOM 605 O O . GLN A 1 83 ? -10.070 -8.468 9.876 1.00 91.56 83 GLN A O 1
ATOM 610 N N . ALA A 1 84 ? -10.478 -9.808 8.129 1.00 88.94 84 ALA A N 1
ATOM 611 C CA . ALA A 1 84 ? -9.112 -10.338 8.113 1.00 88.94 84 ALA A CA 1
ATOM 612 C C . ALA A 1 84 ? -8.052 -9.270 7.798 1.00 88.94 84 ALA A C 1
ATOM 614 O O . ALA A 1 84 ? -6.919 -9.368 8.266 1.00 88.94 84 ALA A O 1
ATOM 615 N N . CYS A 1 85 ? -8.377 -8.251 6.995 1.00 92.44 85 CYS A N 1
ATOM 616 C CA . CYS A 1 85 ? -7.483 -7.107 6.808 1.00 92.44 85 CYS A CA 1
ATOM 617 C C . CYS A 1 85 ? -7.246 -6.377 8.129 1.00 92.44 85 CYS A C 1
ATOM 619 O O . CYS A 1 85 ? -6.098 -6.144 8.503 1.00 92.44 85 CYS A O 1
ATOM 621 N N . GLU A 1 86 ? -8.315 -6.060 8.854 1.00 93.44 86 GLU A N 1
ATOM 622 C CA . GLU A 1 86 ? -8.199 -5.323 10.105 1.00 93.44 86 GLU A CA 1
ATOM 623 C C . GLU A 1 86 ? -7.499 -6.132 11.205 1.00 93.44 86 GLU A C 1
ATOM 625 O O . GLU A 1 86 ? -6.718 -5.568 11.968 1.00 93.44 86 GLU A O 1
ATOM 630 N N . GLU A 1 87 ? -7.727 -7.446 11.277 1.00 91.00 87 GLU A N 1
ATOM 631 C CA . GLU A 1 87 ? -7.007 -8.349 12.186 1.00 91.00 87 GLU A CA 1
ATOM 632 C C . GLU A 1 87 ? -5.496 -8.306 11.930 1.00 91.00 87 GLU A C 1
ATOM 634 O O . GLU A 1 87 ? -4.724 -8.131 12.873 1.00 91.00 87 GLU A O 1
ATOM 639 N N . ARG A 1 88 ? -5.070 -8.357 10.658 1.00 88.44 88 ARG A N 1
ATOM 640 C CA . ARG A 1 88 ? -3.653 -8.209 10.284 1.00 88.44 88 ARG A CA 1
ATOM 641 C C . ARG A 1 88 ? -3.093 -6.842 10.663 1.00 88.44 88 ARG A C 1
ATOM 643 O O . ARG A 1 88 ? -1.990 -6.777 11.194 1.00 88.44 88 ARG A O 1
ATOM 650 N N . VAL A 1 89 ? -3.839 -5.760 10.421 1.00 91.44 89 VAL A N 1
ATOM 651 C CA . VAL A 1 89 ? -3.415 -4.395 10.791 1.00 91.44 89 VAL A CA 1
ATOM 652 C C . VAL A 1 89 ? -3.250 -4.256 12.306 1.00 91.44 89 VAL A C 1
ATOM 654 O O . VAL A 1 89 ? -2.299 -3.632 12.765 1.00 91.44 89 VAL A O 1
ATOM 657 N N . ARG A 1 90 ? -4.143 -4.869 13.089 1.00 90.75 90 ARG A N 1
ATOM 658 C CA . ARG A 1 90 ? -4.093 -4.857 14.559 1.00 90.75 90 ARG A CA 1
ATOM 659 C C . ARG A 1 90 ? -3.098 -5.867 15.147 1.00 90.75 90 ARG A C 1
ATOM 661 O O . ARG A 1 90 ? -2.947 -5.900 16.363 1.00 90.75 90 ARG A O 1
ATOM 668 N N . GLY A 1 91 ? -2.455 -6.697 14.323 1.00 85.12 91 GLY A N 1
ATOM 669 C CA . GLY A 1 91 ? -1.553 -7.759 14.780 1.00 85.12 91 GLY A CA 1
ATOM 670 C C . GLY A 1 91 ? -2.256 -8.897 15.530 1.00 85.12 91 GLY A C 1
ATOM 671 O O . GLY A 1 91 ? -1.627 -9.596 16.320 1.00 85.12 91 GLY A O 1
ATOM 672 N N . GLN A 1 92 ? -3.560 -9.092 15.320 1.00 80.69 92 GLN A N 1
ATOM 673 C CA . GLN A 1 92 ? -4.300 -10.186 15.949 1.00 80.69 92 GLN A CA 1
ATOM 674 C C . GLN A 1 92 ? -3.927 -11.519 15.297 1.00 80.69 92 GLN A C 1
ATOM 676 O O . GLN A 1 92 ? -3.863 -11.632 14.068 1.00 80.69 92 GLN A O 1
ATOM 681 N N . HIS A 1 93 ? -3.687 -12.535 16.131 1.00 70.69 93 HIS A N 1
ATOM 682 C CA . HIS A 1 93 ? -3.250 -13.865 15.688 1.00 70.69 93 HIS A CA 1
ATOM 683 C C . HIS A 1 93 ? -1.974 -13.826 14.828 1.00 70.69 93 HIS A C 1
ATOM 685 O O . HIS A 1 93 ? -1.817 -14.643 13.920 1.00 70.69 93 HIS A O 1
ATOM 691 N N . ALA A 1 94 ? -1.100 -12.846 15.084 1.00 73.19 94 ALA A N 1
ATOM 692 C CA . ALA A 1 94 ? 0.188 -12.725 14.425 1.00 73.19 94 ALA A CA 1
ATOM 693 C C . ALA A 1 94 ? 1.265 -13.454 15.238 1.00 73.19 94 ALA A C 1
ATOM 695 O O . ALA A 1 94 ? 1.465 -13.148 16.413 1.00 73.19 94 ALA A O 1
ATOM 696 N N . GLU A 1 95 ? 1.976 -14.385 14.607 1.00 76.69 95 GLU A N 1
ATOM 697 C CA . GLU A 1 95 ? 3.237 -14.900 15.137 1.00 76.69 95 GLU A CA 1
ATOM 698 C C . GLU A 1 95 ? 4.419 -14.225 14.437 1.00 76.69 95 GLU A C 1
ATOM 700 O O . GLU A 1 95 ? 4.391 -13.954 13.232 1.00 76.69 95 GLU A O 1
ATOM 705 N N . HIS A 1 96 ? 5.467 -13.944 15.212 1.00 75.75 96 HIS A N 1
ATOM 706 C CA . HIS A 1 96 ? 6.717 -13.382 14.714 1.00 75.75 96 HIS A CA 1
ATOM 707 C C . HIS A 1 96 ? 7.787 -14.467 14.748 1.00 75.75 96 HIS A C 1
ATOM 709 O O . HIS A 1 96 ? 8.196 -14.897 15.828 1.00 75.75 96 HIS A O 1
ATOM 715 N N . GLN A 1 97 ? 8.264 -14.899 13.584 1.00 72.00 97 GLN A N 1
ATOM 716 C CA . GLN A 1 97 ? 9.328 -15.897 13.511 1.00 72.00 97 GLN A CA 1
ATOM 717 C C . GLN A 1 97 ? 10.363 -15.553 12.448 1.00 72.00 97 GLN A C 1
ATOM 719 O O . GLN A 1 97 ? 10.054 -15.405 11.274 1.00 72.00 97 GLN A O 1
ATOM 724 N N . GLY A 1 98 ? 11.625 -15.502 12.872 1.00 68.56 98 GLY A N 1
ATOM 725 C CA . GLY A 1 98 ? 12.773 -15.349 11.985 1.00 68.56 98 GLY A CA 1
ATOM 726 C C . GLY A 1 98 ? 13.049 -13.916 11.529 1.00 68.56 98 GLY A C 1
ATOM 727 O O . GLY A 1 98 ? 12.361 -12.962 11.887 1.00 68.56 98 GLY A O 1
ATOM 728 N N . SER A 1 99 ? 14.112 -13.795 10.735 1.00 74.25 99 SER A N 1
ATOM 729 C CA . SER A 1 99 ? 14.514 -12.570 10.053 1.00 74.25 99 SER A CA 1
ATOM 730 C C . SER A 1 99 ? 14.718 -12.882 8.576 1.00 74.25 99 SER A C 1
ATOM 732 O O . SER A 1 99 ? 15.312 -13.910 8.242 1.00 74.25 99 SER A O 1
ATOM 734 N N . VAL A 1 100 ? 14.222 -12.025 7.686 1.00 80.94 100 VAL A N 1
ATOM 735 C CA . VAL A 1 100 ? 14.534 -12.136 6.254 1.00 80.94 100 VAL A CA 1
ATOM 736 C C . VAL A 1 100 ? 16.010 -11.821 6.013 1.00 80.94 100 VAL A C 1
ATOM 738 O O . VAL A 1 100 ? 16.592 -10.958 6.676 1.00 80.94 100 VAL A O 1
ATOM 741 N N . LEU A 1 101 ? 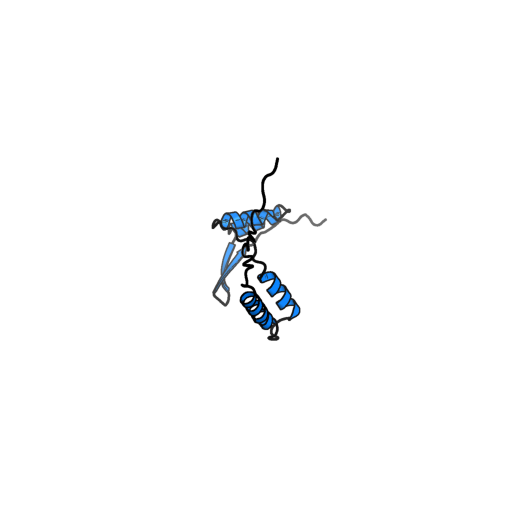16.624 -12.511 5.044 1.00 73.19 101 LEU A N 1
ATOM 742 C CA . LEU A 1 101 ? 17.969 -12.178 4.568 1.00 73.19 101 LEU A CA 1
ATOM 743 C C . LEU A 1 101 ? 17.982 -10.705 4.125 1.00 73.19 101 LEU A C 1
ATOM 745 O O . LEU A 1 101 ? 17.340 -10.353 3.141 1.00 73.19 101 LEU A O 1
ATOM 749 N N . GLY A 1 102 ? 18.675 -9.851 4.884 1.00 79.00 102 GLY A N 1
ATOM 750 C CA . GLY A 1 102 ? 18.685 -8.394 4.685 1.00 79.00 102 GLY A CA 1
ATOM 751 C C . GLY A 1 102 ? 18.121 -7.568 5.848 1.00 79.00 102 GLY A C 1
ATOM 752 O O . GLY A 1 102 ? 18.266 -6.351 5.828 1.00 79.00 102 GLY A O 1
ATOM 753 N N . GLY A 1 103 ? 17.556 -8.206 6.880 1.00 76.56 103 GLY A N 1
ATOM 754 C CA . GLY A 1 103 ? 17.045 -7.534 8.076 1.00 76.56 103 GLY A CA 1
ATOM 755 C C . GLY A 1 103 ? 15.577 -7.138 7.932 1.00 76.56 103 GLY A C 1
ATOM 756 O O . GLY A 1 103 ? 15.232 -6.174 7.257 1.00 76.56 103 GLY A O 1
ATOM 757 N N . GLY A 1 104 ? 14.700 -7.890 8.591 1.00 80.12 104 GLY A N 1
ATOM 758 C CA . GLY A 1 104 ? 13.266 -7.618 8.648 1.00 80.12 104 GLY A CA 1
ATOM 759 C C . GLY A 1 104 ? 12.540 -8.746 9.368 1.00 80.12 104 GLY A C 1
ATOM 760 O O . GLY A 1 104 ? 13.011 -9.876 9.350 1.00 80.12 104 GLY A O 1
ATOM 761 N N . MET A 1 105 ? 11.413 -8.451 10.010 1.00 80.06 105 MET A N 1
ATOM 762 C CA . MET A 1 105 ? 10.630 -9.447 10.751 1.00 80.06 105 MET A CA 1
ATOM 763 C C . MET A 1 105 ? 9.575 -10.075 9.839 1.00 80.06 105 MET A C 1
ATOM 765 O O . MET A 1 105 ? 8.883 -9.357 9.114 1.00 80.06 105 MET A O 1
ATOM 769 N N . LEU A 1 106 ? 9.427 -11.398 9.893 1.00 79.38 106 LEU A N 1
ATOM 770 C CA . LEU A 1 106 ? 8.297 -12.081 9.264 1.00 79.38 106 LEU A CA 1
ATOM 771 C C . LEU A 1 106 ? 7.107 -12.101 10.224 1.00 79.38 106 LEU A C 1
ATOM 773 O O . LEU A 1 106 ? 7.258 -12.359 11.419 1.00 79.38 106 LEU A O 1
ATOM 777 N N . TYR A 1 107 ? 5.930 -11.834 9.668 1.00 80.88 107 TYR A N 1
ATOM 778 C CA . TYR A 1 107 ? 4.653 -11.853 10.369 1.00 80.88 107 TYR A CA 1
ATOM 779 C C . TYR A 1 107 ? 3.771 -12.901 9.694 1.00 80.88 107 TYR A C 1
ATOM 781 O O . TYR A 1 107 ? 3.429 -12.748 8.519 1.00 80.88 107 TYR A O 1
ATOM 789 N N . GLU A 1 108 ? 3.406 -13.956 10.418 1.00 81.25 108 GLU A N 1
ATOM 790 C CA . GLU A 1 108 ? 2.425 -14.938 9.953 1.00 81.25 108 GLU A CA 1
ATOM 791 C C . GLU A 1 108 ? 1.086 -14.668 10.636 1.00 81.25 108 GLU A C 1
ATOM 793 O O . GLU A 1 108 ? 1.019 -14.586 11.857 1.00 81.25 108 GLU A O 1
ATOM 798 N N . HIS A 1 109 ? 0.016 -14.549 9.850 1.00 78.94 109 HIS A N 1
ATOM 799 C CA . HIS A 1 109 ? -1.354 -14.504 10.353 1.00 78.94 109 HIS A CA 1
ATOM 800 C C . HIS A 1 109 ? -2.113 -15.727 9.843 1.00 78.94 109 HIS A C 1
ATOM 802 O O . HIS A 1 109 ? -2.179 -15.966 8.633 1.00 78.94 109 HIS A O 1
ATOM 808 N N . ARG A 1 110 ? -2.718 -16.474 10.768 1.00 80.38 110 ARG A N 1
ATOM 809 C CA . ARG A 1 110 ? -3.514 -17.668 10.475 1.00 80.38 110 ARG A CA 1
ATOM 810 C C . ARG A 1 110 ? -4.953 -17.452 10.928 1.00 80.38 110 ARG A C 1
ATOM 812 O O . ARG A 1 110 ? -5.205 -17.273 12.114 1.00 80.38 110 ARG A O 1
ATOM 819 N N . ALA A 1 111 ? -5.889 -17.532 9.987 1.00 72.50 111 ALA A N 1
ATOM 820 C CA . ALA A 1 111 ? -7.322 -17.484 10.261 1.00 72.50 111 ALA A CA 1
ATOM 821 C C . ALA A 1 111 ? -7.995 -18.778 9.792 1.00 72.50 111 ALA A C 1
ATOM 823 O O . ALA A 1 111 ? -7.807 -19.209 8.653 1.00 72.50 111 ALA A O 1
ATOM 824 N N . THR A 1 112 ? -8.800 -19.385 10.663 1.00 77.25 112 THR A N 1
ATOM 825 C CA . THR A 1 112 ? -9.642 -20.539 10.328 1.00 77.25 112 THR A CA 1
ATOM 826 C C . THR A 1 112 ? -11.034 -20.035 9.976 1.00 77.25 112 THR A C 1
ATOM 828 O O . THR A 1 112 ? -11.645 -19.326 10.772 1.00 77.25 112 THR A O 1
ATOM 831 N N . ARG A 1 113 ? -11.558 -20.407 8.804 1.00 71.69 113 ARG A N 1
ATOM 832 C CA . ARG A 1 113 ? -12.938 -20.091 8.407 1.00 71.69 113 ARG A CA 1
ATOM 833 C C . ARG A 1 113 ? -13.745 -21.359 8.196 1.00 71.69 113 ARG A C 1
ATOM 835 O O . ARG A 1 113 ? -13.240 -22.329 7.636 1.00 71.69 113 ARG A O 1
ATOM 842 N N . VAL A 1 114 ? -15.006 -21.333 8.618 1.00 78.50 114 VAL A N 1
ATOM 843 C CA . VAL A 1 114 ? -15.974 -22.381 8.288 1.00 78.50 114 VAL A CA 1
ATOM 844 C C . VAL A 1 114 ? -16.503 -22.081 6.889 1.00 78.50 114 VAL A C 1
ATOM 846 O O . VAL A 1 114 ? -17.178 -21.076 6.684 1.00 78.50 114 VAL A O 1
ATOM 849 N N . GLY A 1 115 ? -16.147 -22.918 5.914 1.00 72.81 115 GLY A N 1
ATOM 850 C CA . GLY A 1 115 ? -16.718 -22.832 4.571 1.00 72.81 115 GLY A CA 1
ATOM 851 C C . GLY A 1 115 ? -18.192 -23.257 4.562 1.00 72.81 115 GLY A C 1
ATOM 852 O O . GLY A 1 115 ? -18.613 -24.004 5.452 1.00 72.81 115 GLY A O 1
ATOM 853 N N . PRO A 1 116 ? -18.992 -22.817 3.574 1.00 68.75 116 PRO A N 1
ATOM 854 C CA . PRO A 1 116 ? -20.336 -23.351 3.395 1.00 68.75 116 PRO A CA 1
ATOM 855 C C . PRO A 1 116 ? -20.266 -24.869 3.189 1.00 68.75 116 PRO A C 1
ATOM 857 O O . PRO A 1 116 ? -19.303 -25.375 2.607 1.00 68.75 116 PRO A O 1
ATOM 860 N N . ALA A 1 117 ? -21.285 -25.597 3.659 1.00 64.00 117 ALA A N 1
ATOM 861 C CA . ALA A 1 117 ? -21.418 -27.015 3.348 1.00 64.00 117 ALA A CA 1
ATOM 862 C C . ALA A 1 117 ? -21.357 -27.183 1.823 1.00 64.00 117 ALA A C 1
ATOM 864 O O . ALA A 1 117 ? -22.137 -26.550 1.108 1.00 64.00 117 ALA A O 1
ATOM 865 N N . GLN A 1 118 ? -20.402 -27.975 1.330 1.00 63.81 118 GLN A N 1
ATOM 866 C CA . GLN A 1 118 ? -20.346 -28.313 -0.087 1.00 63.81 118 GLN A CA 1
ATOM 867 C C . GLN A 1 118 ? -21.626 -29.092 -0.409 1.00 63.81 118 GLN A C 1
ATOM 869 O O . GLN A 1 118 ? -21.832 -30.175 0.140 1.00 63.81 118 GLN A O 1
ATOM 874 N N . GLN A 1 119 ? -22.514 -28.478 -1.194 1.00 51.09 119 GLN A N 1
ATOM 875 C CA . GLN A 1 119 ? -23.719 -29.115 -1.725 1.00 51.09 119 GLN A CA 1
ATOM 876 C C . GLN A 1 119 ? -23.363 -29.980 -2.929 1.00 51.09 119 GLN A C 1
ATOM 878 O O . GLN A 1 119 ? -22.508 -29.532 -3.729 1.00 51.09 119 GLN A O 1
#

=== Feature glossary ===
Feature key, reading from the visual/contextual features back to the raw sequence:

Rendered structure images. Six rendered views show the 3D structure from the faces of a cube — i.e. along ±x, ±y, ±z. Rendering representation is drawn randomly per protein from cartoon (secondary-structure ribbons), sticks (backbone bonds), or molecular surface; coloring is either N→C rainbow (blue at the N-terminus through red at the C-terminus) or one color per chain.

Contact-map, Ramachandran, and PAE plots. The contact map is a binary N×N matrix image: pixel (i, j) is dark where Cα_i and Cα_j are within 8 Å and |i−j|>4. Because the |i−j|>4 filter removes local helical contacts, off-diagonal stripes parallel to the main diagonal indicate parallel β-sheets; stripes perpendicular to it indicate antiparallel β-sheets. The Ramachandran plot scatters every residue's (φ, ψ) pair against the sterically allowed regions. The PAE heatmap renders the predicted-aligned-error matrix.

InterPro / GO / CATH / organism. Database cross-references. InterPro integrates a dozen domain/family signature databases into unified entries with residue-range hits. GO terms attach function/process/location labels with evidence codes. CATH codes position the fold in a four-level structural taxonomy. Organism is the NCBI-taxonomy species name.

Nearest PDB structures. The Foldseek neighbor list gives the closest experimentally d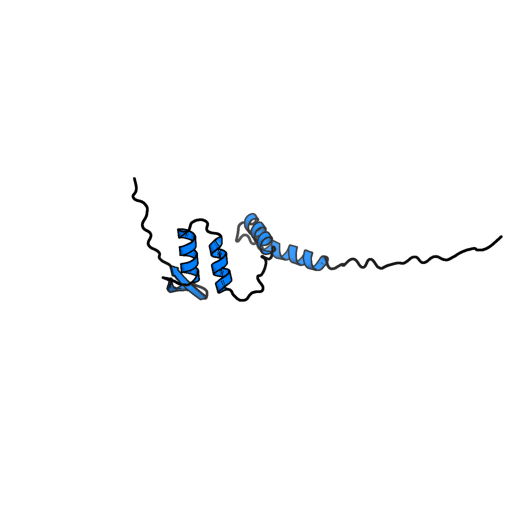etermined structures in the PDB, ranked by structural alignment. TM-score near 1 means near-identical fold; near 0.3 means only rough topology match. This is how one finds what a novel AlphaFold prediction most resembles in the solved-structure universe.

Predicted aligned error. PAE(i, j) answers: if I align the predicted and true structures on residue i, how far off (in Å) do I expect residue j to be? A block-diagonal PAE matrix with low values on the blocks and high values off-diagonal is the signature of a multi-domain protein with confidently predicted domains but uncertain inter-domain orientation.

Solvent-accessible surface area. Accessible surface area quantifies burial. A residue with SASA near zero is packed into the hydrophobic core; one with SASA >100 Å² sits on the surface. Computed here via the Shrake–Rupley numerical algorithm with a 1.4 Å probe.

B-factor. B-factor (Debye–Waller factor) reflects atomic displacement in the crystal lattice. It is an experimental observable (units Å²), not a prediction; low values mean the atom is pinned down, high values mean it moves or is heterogeneous across the crystal.

pLDDT. For AlphaFold models, the B-factor field carries pLDDT — the model's own estimate of local accuracy on a 0–100 scale. Regions with pLDDT<50 should be treated as essentially unmodeled; they often correspond to intrinsically disordered segments.

Backbone torsions (φ/ψ). φ (phi) and ψ (psi) are the two rotatable backbone dihedrals per residue: φ is the C(i-1)–N–Cα–C torsion, ψ is the N–Cα–C–N(i+1) torsion, both in degrees on (−180°, 180°]. α-helical residues cluster near (−60°, −45°); β-strand residues near (−120°, +130°). A Ramachandran plot is simply a scatter of (φ, ψ) for every residue.

Radius of gyration, Cα contacts, bounding box. Radius of gyration (Rg) is the root-mean-square distance of Cα atoms from their centroid — a single number for overall size and compactness. A globular domain of N residues has Rg ≈ 2.2·N^0.38 Å; an extended or disordered chain has a much larger Rg. The Cα contact count is the number of residue pairs whose Cα atoms are within 8 Å and are more than four positions apart in sequence — a standard proxy for tertiary packing density. The bounding box is the smallest axis-aligned box enclosing all Cα atoms.

Secondary structure (3-state, P-SEA). Three-state secondary structure (P-SEA) collapses the eight DSSP classes into helix (a), strand (b), and coil (c). P-SEA assigns these from Cα geometry alone — distances and angles — without requiring backbone oxygens, so it works on any Cα trace.

Secondary structure (8-state, DSSP). DSSP 8-state secondary structure assigns each residue one of H (α-helix), G (3₁₀-helix), I (π-helix), E (extended β-strand), B (isolated β-bridge), T (hydrogen-bonded turn), S (bend), or '-' (coil). The assignment is computed from backbone hydrogen-bond geometry via the Kabsch–Sander algorithm.

Foldseek 3Di. A 3Di character summarizes, for each residue, the relative orientation of the Cα frame of its nearest spatial neighbor. Because it encodes fold topology rather than chemistry, 3Di alignments detect remote structural similarity that sequence alignment misses.

mmCIF coordinates. The mmCIF block holds the 3D Cartesian coordinates of each backbone atom (N, Cα, C, O) in ångströms. mmCIF is the PDB's canonical archive format — a tagged-loop text representation of the atomic model.

Sequence. Sequence gives the chain of amino acids in standard one-letter code (A=alanine, C=cysteine, …, Y=tyrosine), read N→C. It is the only feature that is directly encoded by the gene; all structural features are derived from the folded form of this sequence.